Protein AF-A0A0F8CWZ9-F1 (afdb_monomer)

Solvent-accessible surface area (backbone atoms only — not comparable to full-atom values): 4846 Å² total; per-residue (Å²): 130,89,45,72,46,47,34,35,39,36,38,39,80,42,99,86,46,46,40,36,40,34,39,81,88,50,76,72,43,76,41,66,94,59,55,69,67,62,54,52,53,51,37,48,74,73,54,41,41,81,76,49,74,50,76,54,104,62,30,45,38,38,34,30,38,26,75,50,70,84,81,74,81,64,99,72,72,93,81,131

Foldseek 3Di:
DFDKWKKKWKDFPDPQDWIWIDTPPDDIDTPHPDDPVVVVVVCVVVQWDWDDWDDDPTIIMTMTMHTPDPPPPDPPDPDD

pLDDT: mean 73.42, std 13.84, range [43.06, 90.75]

Nearest PDB 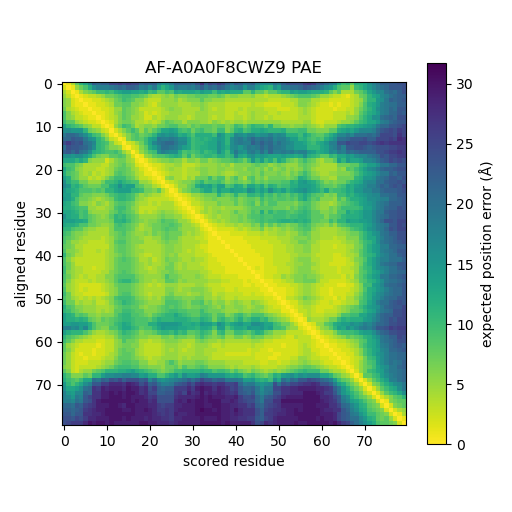structures (foldseek):
  7nsh-assembly1_BC  TM=6.933E-01  e=3.397E-01  Homo sapiens
  6u45-assembly1_A  TM=7.109E-01  e=4.095E-01  Candidatus Methanoperedens nitratireducens
  3izp-assembly1_E  TM=6.929E-01  e=1.043E+00  Thermus thermophilus
  8ryd-assembly1_B  TM=4.480E-01  e=1.711E-01  Pseudomonas aeruginosa

Secondary structure (DSSP, 8-state):
--EEEEEEEEE-SSTTS-EEEEETTSPPEEETT--HHHHHHHHHHTT-EEEEEEEETTEEEEEEEEEE----S-------

Mean predicted aligned error: 10.43 Å

Radius of gyration: 16.03 Å; Cα contacts (8 Å, |Δi|>4): 124; chains: 1; bounding box: 29×21×60 Å

Structure (mmCIF, N/CA/C/O backbone):
data_AF-A0A0F8CWZ9-F1
#
_entry.id   AF-A0A0F8CWZ9-F1
#
loop_
_atom_site.group_PDB
_atom_site.id
_atom_site.type_symbol
_atom_site.label_atom_id
_atom_site.label_alt_id
_atom_site.label_comp_id
_atom_site.label_asym_id
_atom_site.label_entity_id
_atom_site.label_seq_id
_atom_site.pdbx_PDB_ins_code
_atom_site.Cartn_x
_atom_site.Cartn_y
_atom_site.Cartn_z
_atom_site.occupancy
_atom_site.B_iso_or_equiv
_atom_site.auth_seq_id
_atom_site.auth_comp_id
_atom_site.auth_asym_id
_atom_site.auth_atom_id
_atom_site.pdbx_PDB_model_num
ATOM 1 N N . MET A 1 1 ? -16.567 7.967 14.690 1.00 49.34 1 MET A N 1
ATOM 2 C CA . MET A 1 1 ? -16.049 8.334 13.351 1.00 49.34 1 MET A CA 1
ATOM 3 C C . MET A 1 1 ? -14.971 7.319 13.027 1.00 49.34 1 MET A C 1
ATOM 5 O O . MET A 1 1 ? -13.955 7.347 13.707 1.00 49.34 1 MET A O 1
ATOM 9 N N . ASN A 1 2 ? -15.198 6.397 12.086 1.00 57.62 2 ASN A N 1
ATOM 10 C CA . ASN A 1 2 ? -14.158 5.433 11.711 1.00 57.62 2 ASN A CA 1
ATOM 11 C C . ASN A 1 2 ? -13.012 6.214 11.067 1.00 57.62 2 ASN A C 1
ATOM 13 O O . ASN A 1 2 ? -13.218 6.924 10.079 1.00 57.62 2 ASN A O 1
ATOM 17 N N . ARG A 1 3 ? -11.828 6.155 11.678 1.00 77.56 3 ARG A N 1
ATOM 18 C CA . ARG A 1 3 ? -10.611 6.707 11.088 1.00 77.56 3 ARG A CA 1
ATOM 19 C C . ARG A 1 3 ? -10.094 5.655 10.113 1.00 77.56 3 ARG A C 1
ATOM 21 O O . ARG A 1 3 ? -9.943 4.496 10.476 1.00 77.56 3 ARG A O 1
ATOM 28 N N . PHE A 1 4 ? -9.871 6.044 8.868 1.00 81.75 4 PHE A N 1
ATOM 29 C CA . PHE A 1 4 ? -9.288 5.163 7.863 1.00 81.75 4 PHE A CA 1
ATOM 30 C C . PHE A 1 4 ? -7.876 5.636 7.562 1.00 81.75 4 PHE A C 1
ATOM 32 O O . PHE A 1 4 ? -7.640 6.836 7.410 1.00 81.75 4 PHE A O 1
ATOM 39 N N . GLU A 1 5 ? -6.956 4.688 7.461 1.00 85.25 5 GLU A N 1
ATOM 40 C CA . GLU A 1 5 ? -5.646 4.918 6.877 1.00 85.25 5 GLU A CA 1
ATOM 41 C C . GLU A 1 5 ? -5.664 4.472 5.420 1.00 85.25 5 GLU A C 1
ATOM 43 O O . GLU A 1 5 ? -6.283 3.464 5.080 1.00 85.25 5 GLU A O 1
ATOM 48 N N . TYR A 1 6 ? -4.991 5.230 4.560 1.00 86.69 6 TYR A N 1
ATOM 49 C CA . TYR A 1 6 ? -4.896 4.928 3.141 1.00 86.69 6 TYR A CA 1
ATOM 50 C C . TYR A 1 6 ? -3.436 4.719 2.758 1.00 86.69 6 TYR A C 1
ATOM 52 O O . TYR A 1 6 ? -2.531 5.419 3.230 1.00 86.69 6 TYR A O 1
ATOM 60 N N . CYS A 1 7 ? -3.208 3.751 1.881 1.00 86.50 7 CYS A N 1
ATOM 61 C CA . CYS A 1 7 ? -1.923 3.564 1.233 1.00 86.50 7 CYS A CA 1
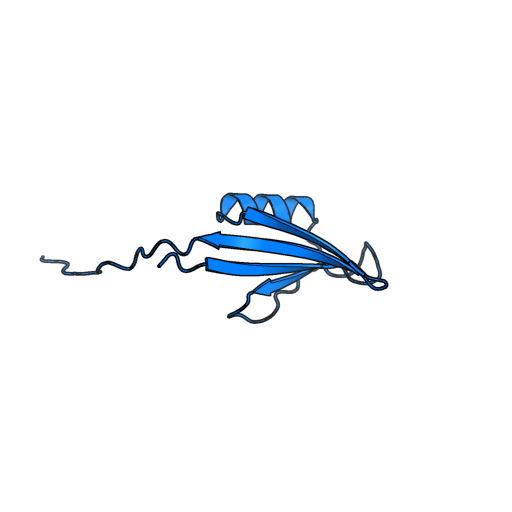ATOM 62 C C . CYS A 1 7 ? -2.135 3.230 -0.239 1.00 86.50 7 CYS A C 1
ATOM 64 O O . CYS A 1 7 ? -3.210 2.788 -0.652 1.00 86.50 7 CYS A O 1
ATOM 66 N N . TYR A 1 8 ? -1.117 3.485 -1.048 1.00 86.25 8 TYR A N 1
ATOM 67 C CA . TYR A 1 8 ? -1.123 3.061 -2.435 1.00 86.25 8 TYR A CA 1
ATOM 68 C C . TYR A 1 8 ? 0.212 2.451 -2.828 1.00 86.25 8 TYR A C 1
ATOM 70 O O . TYR A 1 8 ? 1.282 2.900 -2.410 1.00 86.25 8 TYR A O 1
ATOM 78 N N . LEU A 1 9 ? 0.129 1.419 -3.654 1.00 85.06 9 LEU A N 1
ATOM 79 C CA . LEU A 1 9 ? 1.262 0.792 -4.304 1.00 85.06 9 LEU A CA 1
ATOM 80 C C . LEU A 1 9 ? 1.355 1.333 -5.723 1.00 85.06 9 LEU A C 1
ATOM 82 O O . LEU A 1 9 ? 0.356 1.339 -6.436 1.00 85.06 9 LEU A O 1
ATOM 86 N N . THR A 1 10 ? 2.540 1.762 -6.140 1.00 80.88 10 THR A N 1
ATOM 87 C CA . THR A 1 10 ? 2.798 2.142 -7.530 1.00 80.88 10 THR A CA 1
ATOM 88 C C . THR A 1 10 ? 3.911 1.298 -8.136 1.00 80.88 10 THR A C 1
ATOM 90 O O . THR A 1 10 ? 4.897 0.991 -7.458 1.00 80.88 10 THR A O 1
ATOM 93 N N . THR A 1 11 ? 3.740 0.902 -9.396 1.00 74.31 11 THR A N 1
ATOM 94 C CA . THR A 1 11 ? 4.766 0.219 -10.194 1.00 74.31 11 THR A CA 1
ATOM 95 C C . THR A 1 11 ? 5.460 1.228 -11.104 1.00 74.31 11 THR A C 1
ATOM 97 O O . THR A 1 11 ? 4.792 2.052 -11.731 1.00 74.31 11 THR A O 1
ATOM 100 N N . GLY A 1 12 ? 6.787 1.159 -11.215 1.00 64.62 12 GLY A N 1
ATOM 101 C CA . GLY A 1 12 ? 7.527 1.926 -12.217 1.00 64.62 12 GLY A CA 1
ATOM 102 C C . GLY A 1 12 ? 7.187 1.522 -13.659 1.00 64.62 12 GLY A C 1
ATOM 103 O O . GLY A 1 12 ? 6.473 0.549 -13.907 1.00 64.62 12 GLY A O 1
ATOM 104 N N . ARG A 1 13 ? 7.738 2.266 -14.633 1.00 57.25 13 ARG A N 1
ATOM 105 C CA . ARG A 1 13 ? 7.578 2.014 -16.084 1.00 57.25 13 ARG A CA 1
ATOM 106 C C . ARG A 1 13 ? 8.113 0.654 -16.553 1.00 57.25 13 ARG A C 1
ATOM 108 O O . ARG A 1 13 ? 7.797 0.241 -17.664 1.00 57.25 13 ARG A O 1
ATOM 115 N N . SER A 1 14 ? 8.898 -0.026 -15.727 1.00 55.47 14 SER A N 1
ATOM 116 C CA . SER A 1 14 ? 9.446 -1.346 -16.011 1.00 55.47 14 SER A CA 1
ATOM 117 C C . SER A 1 14 ? 8.881 -2.329 -14.993 1.00 55.47 14 SER A C 1
ATOM 119 O O . SER A 1 14 ? 9.019 -2.111 -13.794 1.00 55.47 14 SER A O 1
ATOM 121 N N . TYR A 1 15 ? 8.275 -3.425 -15.460 1.00 53.00 15 TYR A N 1
ATOM 122 C CA . TYR A 1 15 ? 7.764 -4.517 -14.612 1.00 53.00 15 TYR A CA 1
ATOM 123 C C . TYR A 1 15 ? 8.827 -5.099 -13.656 1.00 53.00 15 TYR A C 1
ATOM 125 O O . TYR A 1 15 ? 8.482 -5.738 -12.663 1.00 53.00 15 TYR A O 1
ATOM 133 N N . GLU A 1 16 ? 10.107 -4.862 -13.951 1.00 54.56 16 GLU A N 1
ATOM 134 C CA . GLU A 1 16 ? 11.267 -5.296 -13.169 1.00 54.56 16 GLU A CA 1
ATOM 135 C C . GLU A 1 16 ? 11.742 -4.264 -12.131 1.00 54.56 16 GLU A C 1
ATOM 137 O O . GLU A 1 16 ? 12.515 -4.608 -11.239 1.00 54.56 16 GLU A O 1
ATOM 142 N N . ASP A 1 17 ? 11.272 -3.014 -12.194 1.00 57.16 17 ASP A N 1
ATOM 143 C CA . ASP A 1 17 ? 11.929 -1.899 -11.514 1.00 57.16 17 ASP A CA 1
ATOM 144 C C . ASP A 1 17 ? 10.975 -1.185 -10.540 1.00 57.16 17 ASP A C 1
ATOM 146 O O . ASP A 1 17 ? 10.208 -0.285 -10.881 1.00 57.16 17 ASP A O 1
ATOM 150 N N . VAL A 1 18 ? 11.081 -1.628 -9.284 1.00 62.16 18 VAL A N 1
ATOM 151 C CA . VAL A 1 18 ? 10.689 -0.924 -8.054 1.00 62.16 18 VAL A CA 1
ATOM 152 C C . VAL A 1 18 ? 9.180 -0.727 -7.847 1.00 62.16 18 VAL A C 1
ATOM 154 O O . VAL A 1 18 ? 8.548 0.201 -8.351 1.00 62.16 18 VAL A O 1
ATOM 157 N N . TYR A 1 19 ? 8.615 -1.549 -6.961 1.00 71.62 19 TYR A N 1
ATOM 158 C CA . TYR A 1 19 ? 7.345 -1.238 -6.309 1.00 71.62 19 TYR A CA 1
ATOM 159 C C . TYR A 1 19 ? 7.588 -0.172 -5.240 1.00 71.62 19 TYR A C 1
ATOM 161 O O . TYR A 1 19 ? 8.469 -0.328 -4.397 1.00 71.62 19 TYR A O 1
ATOM 169 N N . THR A 1 20 ? 6.811 0.906 -5.245 1.00 74.75 20 THR A N 1
ATOM 170 C CA . THR A 1 20 ? 6.854 1.909 -4.173 1.00 74.75 20 THR A CA 1
ATOM 171 C C . THR A 1 20 ? 5.532 1.893 -3.430 1.00 74.75 20 THR A C 1
ATOM 173 O O . THR A 1 20 ? 4.481 2.118 -4.028 1.00 74.75 20 THR A O 1
ATOM 176 N N . LEU A 1 21 ? 5.581 1.650 -2.124 1.00 78.88 21 LEU A N 1
ATOM 177 C CA . LEU A 1 21 ? 4.423 1.731 -1.242 1.00 78.88 21 LEU A CA 1
ATOM 178 C C . LEU A 1 21 ? 4.435 3.090 -0.545 1.00 78.88 21 LEU A C 1
ATOM 180 O O . LEU A 1 21 ? 5.404 3.431 0.132 1.00 78.88 21 LEU A O 1
ATOM 184 N N . LYS A 1 22 ? 3.380 3.886 -0.710 1.00 79.88 22 LYS A N 1
ATOM 185 C CA . LYS A 1 22 ? 3.236 5.170 -0.018 1.00 79.88 22 LYS A CA 1
ATOM 186 C C . LYS A 1 22 ? 2.037 5.133 0.907 1.00 79.88 22 LYS A C 1
ATOM 188 O O . LYS A 1 22 ? 0.930 4.814 0.484 1.00 79.88 22 LYS A O 1
ATOM 193 N N . PHE A 1 23 ? 2.261 5.522 2.152 1.00 78.31 23 PHE A N 1
ATOM 194 C CA . PHE A 1 23 ? 1.205 5.709 3.139 1.00 78.31 23 PHE A CA 1
ATOM 195 C C . PHE A 1 23 ? 0.858 7.190 3.218 1.00 78.31 23 PHE A C 1
ATOM 197 O O . PHE A 1 23 ? 1.743 8.035 3.087 1.00 78.31 23 PHE A O 1
ATOM 204 N N . SER A 1 24 ? -0.407 7.521 3.478 1.00 70.56 24 SER A N 1
ATOM 205 C CA . SER A 1 24 ? -0.835 8.920 3.616 1.00 70.56 24 SER A CA 1
ATOM 206 C C . SER A 1 24 ? -0.063 9.700 4.688 1.00 70.56 24 SER A C 1
ATOM 208 O O . SER A 1 24 ? 0.061 10.913 4.566 1.00 70.56 24 SER A O 1
ATOM 210 N N . ASN A 1 25 ? 0.489 9.014 5.696 1.00 65.12 25 ASN A N 1
ATOM 211 C CA . ASN A 1 25 ? 1.178 9.622 6.838 1.00 65.12 25 ASN A CA 1
ATOM 212 C C . ASN A 1 25 ? 2.654 9.207 6.971 1.00 65.12 25 ASN A C 1
ATOM 214 O O . ASN A 1 25 ? 3.270 9.468 8.004 1.00 65.12 25 ASN A O 1
ATOM 218 N N . SER A 1 26 ? 3.239 8.517 5.987 1.00 68.00 26 SER A N 1
ATOM 219 C CA . SER A 1 26 ? 4.610 7.999 6.118 1.00 68.00 26 SER A CA 1
ATOM 220 C C . SER A 1 26 ? 5.424 8.149 4.846 1.00 68.00 26 SER A C 1
ATOM 222 O O . SER A 1 26 ? 4.903 8.374 3.754 1.00 68.00 26 SER A O 1
ATOM 224 N N . GLN A 1 27 ? 6.741 8.039 5.009 1.00 72.31 27 GLN A N 1
ATOM 225 C CA . GLN A 1 27 ? 7.664 8.095 3.889 1.00 72.31 27 GLN A CA 1
ATOM 226 C C . GLN A 1 27 ? 7.403 6.939 2.908 1.00 72.31 27 GLN A C 1
ATOM 228 O O . GLN A 1 27 ? 7.011 5.848 3.333 1.00 72.31 27 GLN A O 1
ATOM 233 N N . PRO A 1 28 ? 7.606 7.167 1.598 1.00 73.56 28 PRO A N 1
ATOM 234 C CA . PRO A 1 28 ? 7.549 6.104 0.604 1.00 73.56 28 PRO A CA 1
ATOM 235 C C . PRO A 1 28 ? 8.539 4.988 0.952 1.00 73.56 28 PRO A C 1
ATOM 237 O O . PRO A 1 28 ? 9.718 5.251 1.183 1.00 73.56 28 PRO A O 1
ATOM 240 N N . ILE A 1 29 ? 8.065 3.746 0.944 1.00 77.62 29 ILE A N 1
ATOM 241 C CA . ILE A 1 29 ? 8.890 2.553 1.113 1.00 77.62 29 ILE A CA 1
ATOM 242 C C . ILE A 1 29 ? 9.145 1.952 -0.266 1.00 77.62 29 ILE A C 1
ATOM 244 O O . ILE A 1 29 ? 8.214 1.518 -0.949 1.00 77.62 29 ILE A O 1
ATOM 248 N N . SER A 1 30 ? 10.413 1.910 -0.668 1.00 76.12 30 SER A N 1
ATOM 249 C CA . SER A 1 30 ? 10.841 1.189 -1.867 1.00 76.12 30 SER A CA 1
ATOM 250 C C . SER A 1 30 ? 10.898 -0.308 -1.570 1.00 76.12 30 SER A C 1
ATOM 252 O O . SER A 1 30 ? 11.672 -0.761 -0.730 1.00 76.12 30 SER A O 1
ATOM 254 N N . LEU A 1 31 ? 10.084 -1.083 -2.277 1.00 73.31 31 LEU A N 1
ATOM 255 C CA . LEU A 1 31 ? 9.982 -2.538 -2.184 1.00 73.31 31 LEU A CA 1
ATOM 256 C C . LEU A 1 31 ? 10.762 -3.201 -3.333 1.00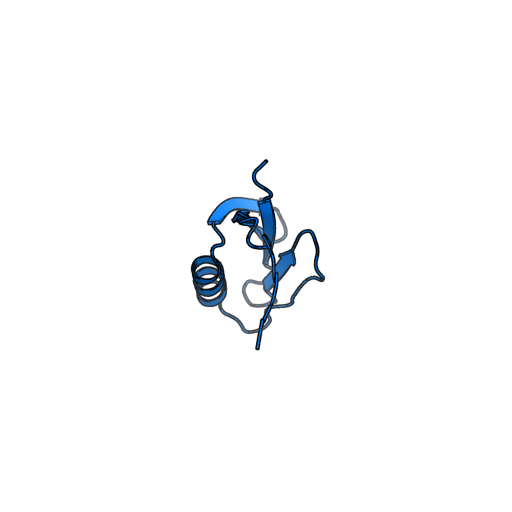 73.31 31 LEU A C 1
ATOM 258 O O . LEU A 1 31 ? 10.259 -4.086 -4.027 1.00 73.31 31 LEU A O 1
ATOM 262 N N . SER A 1 32 ? 11.999 -2.750 -3.561 1.00 68.38 32 SER A N 1
ATOM 263 C CA . SER A 1 32 ? 12.884 -3.313 -4.586 1.00 68.38 32 SER A CA 1
ATOM 264 C C . SER A 1 32 ? 13.155 -4.797 -4.310 1.00 68.38 32 SER A C 1
ATOM 266 O O . SER A 1 32 ? 13.524 -5.168 -3.198 1.00 68.38 32 SER A O 1
ATOM 268 N N . GLY A 1 33 ? 12.964 -5.651 -5.320 1.00 69.81 33 GLY A N 1
ATOM 269 C CA . GLY A 1 33 ? 13.195 -7.099 -5.217 1.00 69.81 33 GLY A CA 1
ATOM 270 C C . GLY A 1 33 ? 12.082 -7.904 -4.532 1.00 69.81 33 GLY A C 1
ATOM 271 O O . GLY A 1 33 ? 12.234 -9.112 -4.362 1.00 69.81 33 GLY A O 1
ATOM 272 N N . LYS A 1 34 ? 10.963 -7.278 -4.146 1.00 72.62 34 LYS A N 1
ATOM 273 C CA . LYS A 1 34 ? 9.766 -7.987 -3.666 1.00 72.62 34 LYS A CA 1
ATOM 274 C C . LYS A 1 34 ? 8.812 -8.244 -4.829 1.00 72.62 34 LYS A C 1
ATOM 276 O O . LYS A 1 34 ? 8.573 -7.354 -5.640 1.00 72.62 34 LYS A O 1
ATOM 281 N N . LEU A 1 35 ? 8.246 -9.448 -4.897 1.00 77.06 35 LEU A N 1
ATOM 282 C CA . LEU A 1 35 ? 7.182 -9.757 -5.848 1.00 77.06 35 LEU A CA 1
ATOM 283 C C . LEU A 1 35 ? 5.884 -9.072 -5.406 1.00 77.06 35 LEU A C 1
ATOM 285 O O . LEU A 1 35 ? 5.545 -9.078 -4.224 1.00 77.06 35 LEU A O 1
ATOM 289 N N . LEU A 1 36 ? 5.130 -8.523 -6.361 1.00 77.19 36 LEU A N 1
ATOM 290 C CA . LEU A 1 36 ? 3.795 -7.970 -6.123 1.00 77.19 36 LEU A CA 1
ATOM 291 C C . LEU A 1 36 ? 2.894 -8.879 -5.257 1.00 77.19 36 LEU A C 1
ATOM 293 O O . LEU A 1 36 ? 2.340 -8.369 -4.285 1.00 77.19 36 LEU A O 1
ATOM 297 N N . PRO A 1 37 ? 2.751 -10.194 -5.534 1.00 81.62 37 PRO A N 1
ATOM 298 C CA . PRO A 1 37 ? 1.928 -11.077 -4.706 1.00 81.62 37 PRO A CA 1
ATOM 299 C C . PRO A 1 37 ? 2.357 -11.130 -3.234 1.00 81.62 37 PRO A C 1
ATOM 301 O O . PRO A 1 37 ? 1.482 -11.105 -2.377 1.00 81.62 37 PRO A O 1
ATOM 304 N N . ASP A 1 38 ? 3.658 -11.132 -2.921 1.00 83.56 38 ASP A N 1
ATOM 305 C CA . ASP A 1 38 ? 4.142 -11.090 -1.531 1.00 83.56 38 ASP A CA 1
ATOM 306 C C . ASP A 1 38 ? 3.736 -9.792 -0.824 1.00 83.56 38 ASP A C 1
ATOM 308 O O . ASP A 1 38 ? 3.394 -9.793 0.357 1.00 83.56 38 ASP A O 1
ATOM 312 N N . VAL A 1 39 ? 3.764 -8.669 -1.545 1.00 82.25 39 VAL A N 1
ATOM 313 C CA . VAL A 1 39 ? 3.350 -7.369 -1.003 1.00 82.25 39 VAL A CA 1
ATOM 314 C C . VAL A 1 39 ? 1.844 -7.350 -0.745 1.00 82.25 39 VAL A C 1
ATOM 316 O O . VAL A 1 39 ? 1.415 -6.893 0.311 1.00 82.25 39 VAL A O 1
ATOM 319 N N . LEU A 1 40 ? 1.043 -7.874 -1.676 1.00 84.25 40 LEU A N 1
ATOM 320 C CA . LEU A 1 40 ? -0.413 -7.969 -1.530 1.00 84.25 40 LEU A CA 1
ATOM 321 C C . LEU A 1 40 ? -0.817 -8.907 -0.386 1.00 84.25 40 LEU A C 1
ATOM 323 O O . LEU A 1 40 ? -1.698 -8.562 0.400 1.00 84.25 40 LEU A O 1
ATOM 327 N N . ASP A 1 41 ? -0.157 -10.060 -0.265 1.00 87.44 41 ASP A N 1
ATOM 328 C CA . ASP A 1 41 ? -0.377 -11.014 0.825 1.00 87.44 41 ASP A CA 1
ATOM 329 C C . ASP A 1 41 ? -0.048 -10.387 2.188 1.00 87.44 41 ASP A C 1
ATOM 331 O O . ASP A 1 41 ? -0.846 -10.466 3.124 1.00 87.44 41 ASP A O 1
ATOM 335 N N . GLN A 1 42 ? 1.082 -9.677 2.284 1.00 85.44 42 GLN A N 1
ATOM 336 C CA . GLN A 1 42 ? 1.467 -8.973 3.505 1.00 85.44 42 GLN A CA 1
ATOM 337 C C . GLN A 1 42 ? 0.470 -7.864 3.871 1.00 85.44 42 GLN A C 1
ATOM 339 O O . GLN A 1 42 ? 0.114 -7.733 5.041 1.00 85.44 42 GLN A O 1
ATOM 344 N N . LEU A 1 43 ? -0.005 -7.087 2.891 1.00 85.88 43 LEU A N 1
ATOM 345 C CA . LEU A 1 43 ? -1.019 -6.048 3.101 1.00 85.88 43 LEU A CA 1
ATOM 346 C C . LEU A 1 43 ? -2.339 -6.651 3.603 1.00 85.88 43 LEU A C 1
ATOM 348 O O . LEU A 1 43 ? -2.899 -6.158 4.581 1.00 85.88 43 LEU A O 1
ATOM 352 N N . GLY A 1 44 ? -2.795 -7.755 3.008 1.00 86.31 44 GLY A N 1
ATOM 353 C CA . GLY A 1 44 ? -3.995 -8.461 3.465 1.00 86.31 44 GLY A CA 1
ATOM 354 C C . GLY A 1 44 ? -3.869 -8.974 4.903 1.00 86.31 44 GLY A C 1
ATOM 355 O O . GLY A 1 44 ? -4.791 -8.809 5.701 1.00 86.31 44 GLY A O 1
ATOM 356 N N . LYS A 1 45 ? -2.705 -9.528 5.274 1.00 87.06 45 LYS A N 1
ATOM 357 C CA . LYS A 1 45 ? -2.408 -9.961 6.656 1.00 87.06 45 LYS A CA 1
ATOM 358 C C . LYS A 1 45 ? -2.399 -8.808 7.659 1.00 87.06 45 LYS A C 1
ATOM 360 O O . LYS A 1 45 ? -2.790 -9.000 8.806 1.00 87.06 45 LYS A O 1
ATOM 365 N N . ASP A 1 46 ? -1.968 -7.628 7.229 1.00 83.69 46 ASP A N 1
ATOM 366 C CA . ASP A 1 46 ? -1.887 -6.412 8.046 1.00 83.69 46 ASP A CA 1
ATOM 367 C C . ASP A 1 46 ? -3.238 -5.654 8.115 1.00 83.69 46 ASP A C 1
ATOM 369 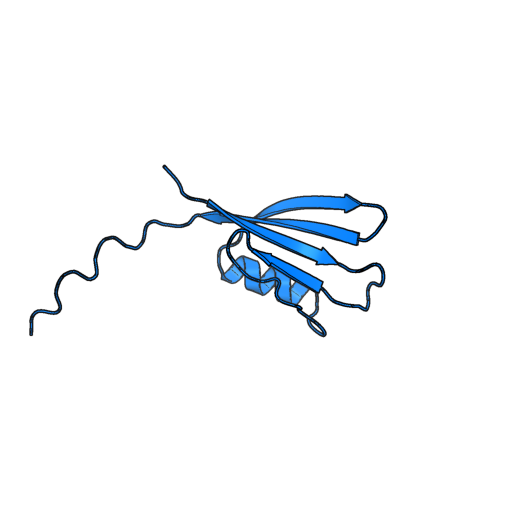O O . ASP A 1 46 ? -3.352 -4.596 8.740 1.00 83.69 46 ASP A O 1
ATOM 373 N N . GLY A 1 47 ? -4.290 -6.224 7.509 1.00 86.75 47 GLY A N 1
ATOM 374 C CA . GLY A 1 47 ? -5.664 -5.720 7.561 1.00 86.75 47 GLY A CA 1
ATOM 375 C C . GLY A 1 47 ? -5.977 -4.645 6.523 1.00 86.75 47 GLY A C 1
ATOM 376 O O . GLY A 1 47 ? -6.959 -3.920 6.675 1.00 86.75 47 GLY A O 1
ATOM 377 N N . TRP A 1 48 ? -5.148 -4.513 5.488 1.00 89.62 48 TRP A N 1
ATOM 378 C CA . TRP A 1 48 ? -5.417 -3.614 4.373 1.00 89.62 48 TRP A CA 1
ATOM 379 C C . TRP A 1 48 ? -6.397 -4.245 3.391 1.00 89.62 48 TRP A C 1
ATOM 381 O O . TRP A 1 48 ? -6.218 -5.366 2.917 1.00 89.62 48 TRP A O 1
ATOM 391 N N . GLU A 1 49 ? -7.410 -3.474 3.031 1.00 90.00 49 GLU A N 1
ATOM 392 C CA . GLU A 1 49 ? -8.412 -3.812 2.037 1.00 90.00 49 GLU A CA 1
ATOM 393 C C . GLU A 1 49 ? -8.134 -3.050 0.743 1.00 90.00 49 GLU A C 1
ATOM 395 O O . GLU A 1 49 ? -8.017 -1.823 0.740 1.00 90.00 49 GLU A O 1
ATOM 400 N N . MET A 1 50 ? -8.065 -3.769 -0.376 1.00 89.06 50 MET A N 1
ATOM 401 C CA . MET A 1 50 ? -7.969 -3.161 -1.702 1.00 89.06 50 MET A CA 1
ATOM 402 C C . MET A 1 50 ? -9.278 -2.431 -2.026 1.00 89.06 50 MET A C 1
ATOM 404 O O . MET A 1 50 ? -10.354 -3.024 -1.980 1.00 89.06 50 MET A O 1
ATOM 408 N N . VAL A 1 51 ? -9.190 -1.144 -2.364 1.00 90.12 51 VAL A N 1
ATOM 409 C CA . VAL A 1 51 ? -10.364 -0.306 -2.684 1.00 90.12 51 VAL A CA 1
ATOM 410 C C . VAL A 1 51 ? -10.440 0.084 -4.146 1.00 90.12 51 VAL A C 1
ATOM 412 O O . VAL A 1 51 ? -11.508 0.454 -4.626 1.00 90.12 51 VAL A O 1
ATOM 415 N N . GLY A 1 52 ? -9.317 0.021 -4.854 1.00 87.19 52 GLY A N 1
ATOM 416 C CA . GLY A 1 52 ? -9.268 0.426 -6.243 1.00 87.19 52 GLY A CA 1
ATOM 417 C C . GLY A 1 52 ? -7.939 0.106 -6.894 1.00 87.19 52 GLY A C 1
ATOM 418 O O . GLY A 1 52 ? -6.920 -0.111 -6.238 1.00 87.19 52 GLY A O 1
ATOM 419 N N . PHE A 1 53 ? -7.977 0.108 -8.212 1.00 86.69 53 PHE A N 1
ATOM 420 C CA . PHE A 1 53 ? -6.825 -0.028 -9.078 1.00 86.69 53 PHE A CA 1
ATOM 421 C C . PHE A 1 53 ? -6.988 0.992 -10.197 1.00 86.69 53 PHE A C 1
ATOM 423 O O . PHE A 1 53 ? -8.079 1.131 -10.749 1.00 86.69 53 PHE A O 1
ATOM 430 N N . ASP A 1 54 ? -5.910 1.693 -10.508 1.00 85.19 54 ASP A N 1
ATOM 431 C CA . ASP A 1 54 ? -5.844 2.648 -11.600 1.00 85.19 54 ASP A CA 1
ATOM 432 C C . ASP A 1 54 ? -4.564 2.400 -12.400 1.00 85.19 54 ASP A C 1
ATOM 434 O O . ASP A 1 54 ? -3.525 2.018 -11.858 1.00 85.19 54 ASP A O 1
ATOM 438 N N . SER A 1 55 ? -4.637 2.565 -13.710 1.00 79.38 55 SER A N 1
ATOM 439 C CA . SER A 1 55 ? -3.511 2.358 -14.613 1.00 79.38 55 SER A CA 1
ATOM 440 C C . SER A 1 55 ? -3.369 3.593 -15.480 1.00 79.38 55 SER A C 1
ATOM 442 O O . SER A 1 55 ? -4.168 3.806 -16.391 1.00 79.38 55 SER A O 1
ATOM 444 N N . LEU A 1 56 ? -2.344 4.390 -15.192 1.00 74.38 56 LEU A N 1
ATOM 445 C CA . LEU A 1 56 ? -2.002 5.587 -15.953 1.00 74.38 56 LEU A CA 1
ATOM 446 C C . LEU A 1 56 ? -0.854 5.271 -16.914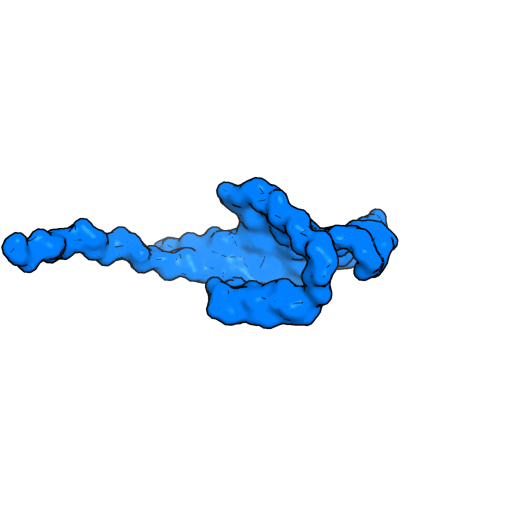 1.00 74.38 56 LEU A C 1
ATOM 448 O O . LEU A 1 56 ? -0.075 4.344 -16.681 1.00 74.38 56 LEU A O 1
ATOM 452 N N . GLU A 1 57 ? -0.716 6.068 -17.978 1.00 63.88 57 GLU A N 1
ATOM 453 C CA . GLU A 1 57 ? 0.417 6.009 -18.913 1.00 63.88 57 GLU A CA 1
ATOM 454 C C . GLU A 1 57 ? 1.740 6.330 -18.186 1.00 63.88 57 GLU A C 1
ATOM 456 O O . GLU A 1 57 ? 2.246 7.452 -18.187 1.00 63.88 57 GLU A O 1
ATOM 461 N N . GLY A 1 58 ? 2.295 5.335 -17.493 1.00 66.62 58 GLY A N 1
ATOM 462 C CA . GLY A 1 58 ? 3.479 5.488 -16.651 1.00 66.62 58 GLY A CA 1
ATOM 463 C C . GLY A 1 58 ? 3.572 4.536 -15.458 1.00 66.62 58 GLY A C 1
ATOM 464 O O . GLY A 1 58 ? 4.655 4.459 -14.883 1.00 66.62 58 GLY A O 1
ATOM 465 N N . GLY A 1 59 ? 2.503 3.815 -15.105 1.00 71.88 59 GLY A N 1
ATOM 466 C CA . GLY A 1 59 ? 2.528 2.833 -14.019 1.00 71.88 59 GLY A CA 1
ATOM 467 C C . GLY A 1 59 ? 1.142 2.385 -13.558 1.00 71.88 59 GLY A C 1
ATOM 468 O O . GLY A 1 59 ? 0.124 3.014 -13.857 1.00 71.88 59 GLY A O 1
ATOM 469 N N . HIS A 1 60 ? 1.111 1.295 -12.799 1.00 80.19 60 HIS A N 1
ATOM 470 C CA . HIS A 1 60 ? -0.085 0.822 -12.113 1.00 80.19 60 HIS A CA 1
ATOM 471 C C . HIS A 1 60 ? -0.131 1.394 -10.701 1.00 80.19 60 HIS A C 1
ATOM 473 O O . HIS A 1 60 ? 0.892 1.438 -10.021 1.00 80.19 60 HIS A O 1
ATOM 479 N N . PHE A 1 61 ? -1.315 1.795 -10.257 1.00 84.38 61 PHE A N 1
ATOM 480 C CA . PHE A 1 61 ? -1.611 2.269 -8.915 1.00 84.38 61 PHE A CA 1
ATOM 481 C C . PHE A 1 61 ? -2.643 1.343 -8.287 1.00 84.38 61 PHE A C 1
ATOM 483 O O . PHE A 1 61 ? -3.707 1.103 -8.849 1.00 84.38 61 PHE A O 1
ATOM 490 N N . ILE A 1 62 ? -2.338 0.819 -7.109 1.00 87.75 62 ILE A N 1
ATOM 491 C CA . ILE A 1 62 ? -3.267 0.010 -6.328 1.00 87.75 62 ILE A CA 1
ATOM 492 C C . ILE A 1 62 ? -3.532 0.745 -5.031 1.00 87.75 62 ILE A C 1
ATOM 494 O O . ILE A 1 62 ? -2.597 1.035 -4.292 1.00 87.75 62 ILE A O 1
ATOM 498 N N . PHE A 1 63 ? -4.794 1.041 -4.758 1.00 89.12 63 PHE A N 1
ATOM 499 C CA . PHE A 1 63 ? -5.223 1.766 -3.574 1.00 89.12 63 PHE A CA 1
ATOM 500 C C . PHE A 1 63 ? -5.742 0.793 -2.527 1.00 89.12 63 PHE A C 1
ATOM 502 O O . PHE A 1 63 ? -6.560 -0.084 -2.822 1.00 89.12 63 PHE A O 1
ATOM 509 N N . PHE A 1 64 ? -5.316 1.006 -1.290 1.00 90.75 64 PHE A N 1
ATOM 510 C CA . PHE A 1 64 ? -5.760 0.252 -0.133 1.00 90.75 64 PHE A CA 1
ATOM 511 C C . PHE A 1 64 ? -6.263 1.197 0.952 1.00 90.75 64 PHE A C 1
ATOM 513 O O . PHE A 1 64 ? -5.780 2.324 1.105 1.00 90.75 64 PHE A O 1
ATOM 520 N N . LYS A 1 65 ? -7.218 0.709 1.736 1.00 90.19 65 LYS A N 1
ATOM 521 C CA . LYS A 1 65 ? -7.648 1.322 2.989 1.00 90.19 65 LYS A CA 1
ATOM 522 C C . LYS A 1 65 ? -7.446 0.332 4.125 1.00 90.19 65 LYS A C 1
ATOM 524 O O . LYS A 1 65 ? -7.526 -0.873 3.918 1.00 90.19 65 LYS A O 1
ATOM 529 N N . ARG A 1 66 ? -7.269 0.833 5.332 1.00 88.00 66 ARG A N 1
ATOM 530 C CA . ARG A 1 66 ? -7.342 0.046 6.559 1.00 88.00 66 ARG A CA 1
ATOM 531 C C . ARG A 1 66 ? -8.152 0.821 7.578 1.00 88.00 66 ARG A C 1
ATOM 533 O O . ARG A 1 66 ? -7.962 2.027 7.735 1.00 88.00 66 ARG A O 1
ATOM 540 N N . GLU A 1 67 ? -9.060 0.144 8.271 1.00 84.94 67 GLU A N 1
ATOM 541 C CA . GLU A 1 67 ? -9.718 0.741 9.429 1.00 84.94 67 GLU A CA 1
ATOM 542 C C . GLU A 1 67 ? -8.700 0.902 10.555 1.00 84.94 67 GLU A C 1
ATOM 544 O O . GLU A 1 67 ? -8.182 -0.081 11.089 1.00 84.94 67 GLU A O 1
ATOM 549 N N . LEU A 1 68 ? -8.431 2.151 10.941 1.00 76.62 68 LEU A N 1
ATOM 550 C CA . LEU A 1 68 ? -7.801 2.435 12.219 1.00 76.62 68 LEU A CA 1
ATOM 551 C C . LEU A 1 68 ? -8.866 2.149 13.266 1.00 76.62 68 LEU A C 1
ATOM 553 O O . LEU A 1 68 ? -9.698 2.999 13.596 1.00 76.62 68 LEU A O 1
ATOM 557 N N . ARG A 1 69 ? -8.872 0.907 13.748 1.00 69.38 69 ARG A N 1
ATOM 558 C CA . ARG A 1 69 ? -9.549 0.603 15.000 1.00 69.38 69 ARG A CA 1
ATOM 559 C C . ARG A 1 69 ? -8.928 1.529 16.031 1.00 69.38 69 ARG A C 1
ATOM 561 O O . ARG A 1 69 ? -7.706 1.566 16.165 1.00 69.38 69 ARG A O 1
ATOM 568 N N . ASP A 1 70 ? -9.775 2.307 16.691 1.00 58.91 70 ASP A N 1
ATOM 569 C CA . ASP A 1 70 ? -9.414 3.108 17.853 1.00 58.91 70 ASP A CA 1
ATOM 570 C C . ASP A 1 70 ? -9.096 2.121 18.991 1.00 58.91 70 ASP A C 1
ATOM 572 O O . ASP A 1 70 ? -9.863 1.917 19.920 1.00 58.91 70 ASP A O 1
ATOM 576 N N . THR A 1 71 ? -7.998 1.382 18.848 1.00 54.97 71 THR A N 1
ATOM 5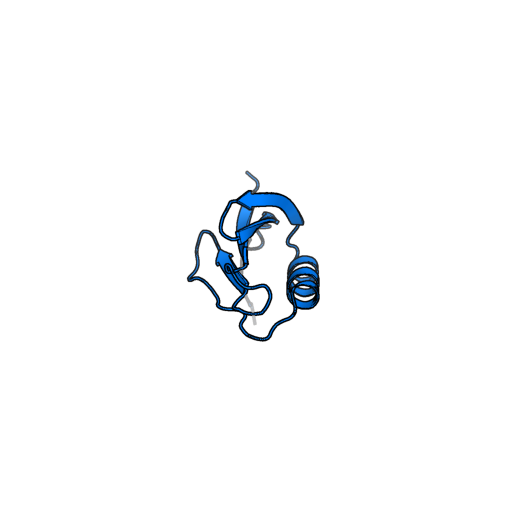77 C CA . T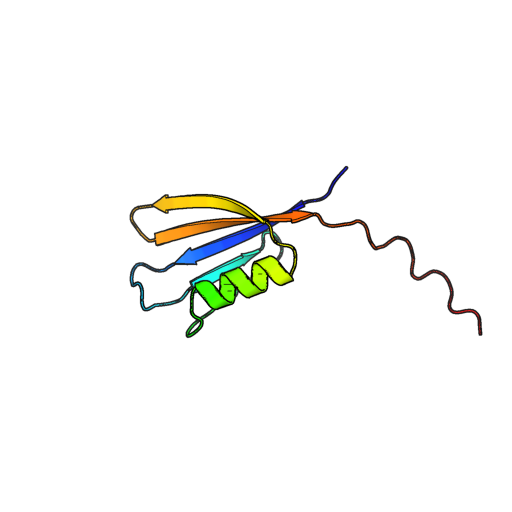HR A 1 71 ? -7.406 0.582 19.912 1.00 54.97 71 THR A CA 1
ATOM 578 C C . THR A 1 71 ? -6.301 1.429 20.528 1.00 54.97 71 THR A C 1
ATOM 580 O O . THR A 1 71 ? -5.138 1.045 20.539 1.00 54.97 71 THR A O 1
ATOM 583 N N . ASP A 1 72 ? -6.671 2.625 20.979 1.00 48.50 72 ASP A N 1
ATOM 584 C CA . ASP A 1 72 ? -5.951 3.340 22.032 1.00 48.50 72 ASP A CA 1
ATOM 585 C C . ASP A 1 72 ? -6.963 3.895 23.048 1.00 48.50 72 ASP A C 1
ATOM 587 O O . ASP A 1 72 ? -6.851 5.002 23.561 1.00 48.50 72 ASP A O 1
ATOM 591 N N . GLU A 1 73 ? -7.969 3.086 23.393 1.00 48.59 73 GLU A N 1
ATOM 592 C CA . GLU A 1 73 ? -8.471 3.117 24.762 1.00 48.59 73 GLU A CA 1
ATOM 593 C C . GLU A 1 73 ? -7.422 2.452 25.669 1.00 48.59 73 GLU A C 1
ATOM 595 O O . GLU A 1 73 ? -7.448 1.253 25.929 1.00 48.59 73 GLU A O 1
ATOM 600 N N . GLY A 1 74 ? -6.480 3.266 26.148 1.00 44.97 74 GLY A N 1
ATOM 601 C CA . GLY A 1 74 ? -5.966 3.171 27.510 1.00 44.97 74 GLY A CA 1
ATOM 602 C C . GLY A 1 74 ? -4.964 2.059 27.826 1.00 44.97 74 GLY A C 1
ATOM 603 O O . GLY A 1 74 ? -5.310 1.038 28.419 1.00 44.97 74 GLY A O 1
ATOM 604 N N . TYR A 1 75 ? -3.674 2.385 27.722 1.00 47.62 75 TYR A N 1
ATOM 605 C CA . TYR A 1 75 ?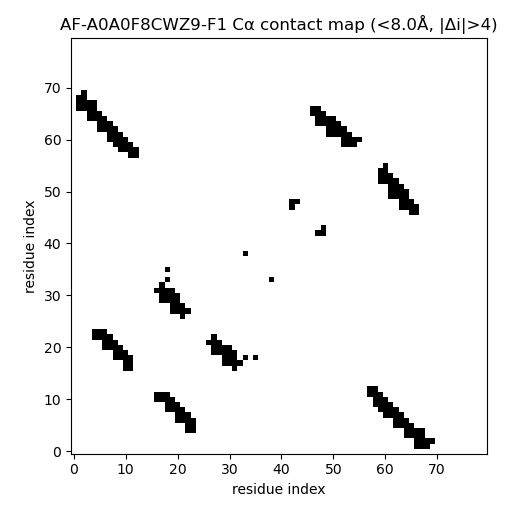 -2.717 1.980 28.760 1.00 47.62 75 TYR A CA 1
ATOM 606 C C . TYR A 1 75 ? -3.063 2.705 30.082 1.00 47.62 75 TYR A C 1
ATOM 608 O O . TYR A 1 75 ? -2.384 3.636 30.510 1.00 47.62 75 TYR A O 1
ATOM 616 N N . ILE A 1 76 ? -4.150 2.299 30.745 1.00 56.47 76 ILE A N 1
ATOM 617 C CA . ILE A 1 76 ? -4.428 2.658 32.140 1.00 56.47 76 ILE A CA 1
ATOM 618 C C . ILE A 1 76 ? -3.995 1.514 33.059 1.00 56.47 76 ILE A C 1
ATOM 620 O O . ILE A 1 76 ? -4.660 0.494 33.180 1.00 56.47 76 ILE A O 1
ATOM 624 N N . GLY A 1 77 ? -2.878 1.739 33.754 1.00 45.09 77 GLY A N 1
ATOM 625 C CA . GLY A 1 77 ? -2.619 1.171 35.075 1.00 45.09 77 GLY A CA 1
ATOM 626 C C . GLY A 1 77 ? -2.158 -0.284 35.127 1.00 45.09 77 GLY A C 1
ATOM 627 O O . GLY A 1 77 ? -2.911 -1.163 35.535 1.00 45.09 77 GLY A O 1
ATOM 628 N N . ALA A 1 78 ? -0.861 -0.513 3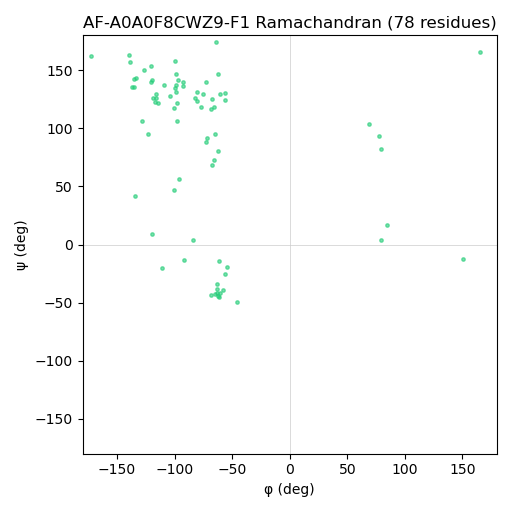4.913 1.00 45.78 78 ALA A N 1
ATOM 629 C CA . ALA A 1 78 ? -0.188 -1.575 35.652 1.00 45.78 78 ALA A CA 1
ATOM 630 C C . ALA A 1 78 ? -0.190 -1.186 37.144 1.00 45.78 78 ALA A C 1
ATOM 632 O O . ALA A 1 78 ? 0.634 -0.394 37.598 1.00 45.78 78 ALA A O 1
ATOM 633 N N . LYS A 1 79 ? -1.175 -1.687 37.895 1.00 49.22 79 LYS A N 1
ATOM 634 C CA . LYS A 1 79 ? -1.085 -1.817 39.351 1.00 49.22 79 LYS A CA 1
ATOM 635 C C . LYS A 1 79 ? -0.281 -3.083 39.645 1.00 49.22 79 LYS A C 1
ATOM 637 O O . LYS A 1 79 ? -0.676 -4.162 39.209 1.00 49.22 79 LYS A O 1
ATOM 642 N N . GLY A 1 80 ? 0.797 -2.928 40.402 1.00 43.06 80 GLY A N 1
ATOM 643 C CA . GLY A 1 80 ? 1.607 -3.995 40.981 1.00 43.06 80 GLY A CA 1
ATOM 644 C C . GLY A 1 80 ? 2.628 -3.389 41.917 1.00 43.06 80 GLY A C 1
ATOM 645 O O . GLY A 1 80 ? 3.616 -2.850 41.382 1.00 43.06 80 GLY A O 1
#

Sequence (80 aa):
MNRFEYCYLTTGRSYEDVYTLKFSNSQPISLSGKLLPDVLDQLGKDGWEMVGFDSLEGGHFIFFKRELRDTDEGYIGAKG